Protein AF-A0A928DXV5-F1 (afdb_monomer)

Foldseek 3Di:
DDDQQAEPPDPPARPPQAAPQPRDGCVVQPKDKDKDFFFQQDPVRDGDPDDPPPGQGFDWDKDKDAADEDPVCVVPDPLRHGFIFIDTHHGRDRDRMDMRIHSDPVSVVVVVVVNVVVRVVRSVVVVVVVVVVVVVVVVVVD

Radius of gyration: 19.96 Å; Cα contacts (8 Å, |Δi|>4): 197; chains: 1; bounding box: 61×32×46 Å

Sequence (142 aa):
MKYPICGPKQKERMPEGRCLVCGADLQETGFVWLTAGGRLHRPNGDTCFKDFSPLHNEVWFDVGFHGAHGAQAEGMSRKDRYVYAWLPIVKQYWCDHFEFQFCSTQCARKWFNELMDDLDAEIQKQIDDENEEDKVNAANAF

Solvent-accessible surface area (backbone atoms only — not comparable to full-atom values): 8572 Å² total; per-residue (Å²): 134,76,71,48,79,41,40,82,82,54,86,64,70,73,76,73,63,30,12,81,74,80,62,48,61,26,85,83,63,44,69,42,74,48,78,56,62,42,76,71,74,43,102,85,71,57,78,77,98,78,73,97,67,89,74,84,53,58,18,63,43,67,53,71,49,74,41,50,69,65,80,88,37,67,90,56,56,73,76,47,42,74,45,69,29,74,45,55,42,32,37,55,38,86,42,70,59,51,68,51,46,17,59,33,70,65,44,47,49,51,51,52,49,50,54,50,55,54,41,53,51,47,42,50,48,53,48,51,54,53,54,49,52,54,51,53,54,60,62,74,74,113

Mean predicted aligned error: 10.46 Å

Secondary structure (DSS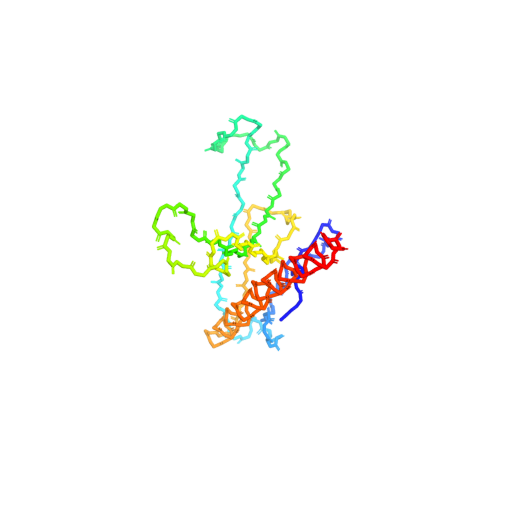P, 8-state):
--S-SB-TT--S-S-TTB-TTT--BHHHH--EEEEEE-----TTS-------SS----EEEEEEEE---SGGGTTS-HHHHS-EEEEEEEEEE-SSEEEEEESSHHHHHHHHHHHHHHHHHHHHHHHHHHHHHHHHHHHTT-

Structure (mmCIF, N/CA/C/O backbone):
data_AF-A0A928DXV5-F1
#
_entry.id   AF-A0A928DXV5-F1
#
loop_
_atom_site.group_PDB
_atom_site.id
_atom_site.type_symbol
_atom_site.label_atom_id
_atom_site.label_alt_id
_atom_site.label_comp_id
_atom_site.label_asym_id
_atom_site.label_entity_id
_atom_site.label_seq_id
_atom_site.pdbx_PDB_ins_code
_atom_site.Cartn_x
_atom_site.Cartn_y
_atom_site.Cartn_z
_atom_site.occupancy
_atom_site.B_iso_or_equiv
_atom_site.auth_seq_id
_atom_site.auth_comp_id
_atom_site.auth_asym_id
_atom_site.auth_atom_id
_atom_site.pdbx_PDB_model_num
ATOM 1 N N . MET A 1 1 ? 3.494 -5.075 7.503 1.00 60.44 1 MET A N 1
ATOM 2 C CA . MET A 1 1 ? 2.281 -5.898 7.197 1.00 60.44 1 MET A CA 1
ATOM 3 C C . MET A 1 1 ? 2.604 -6.783 5.978 1.00 60.44 1 MET A C 1
ATOM 5 O O . MET A 1 1 ? 3.704 -6.640 5.471 1.00 60.44 1 MET A O 1
ATOM 9 N N . LYS A 1 2 ? 1.773 -7.724 5.495 1.00 72.19 2 LYS A N 1
ATOM 10 C CA . LYS A 1 2 ? 2.057 -8.398 4.200 1.00 72.19 2 LYS A CA 1
ATOM 11 C C . LYS A 1 2 ? 0.911 -8.194 3.224 1.00 72.19 2 LYS A C 1
ATOM 13 O O . LYS A 1 2 ? -0.203 -8.640 3.471 1.00 72.19 2 LYS A O 1
ATOM 18 N N . TYR A 1 3 ? 1.226 -7.490 2.147 1.00 80.06 3 TYR A N 1
ATOM 19 C CA . TYR A 1 3 ? 0.326 -7.157 1.057 1.00 80.06 3 TYR A CA 1
ATOM 20 C C . TYR A 1 3 ? 0.173 -8.334 0.070 1.00 80.06 3 TYR A C 1
ATOM 22 O O . TYR A 1 3 ? 1.065 -9.184 -0.012 1.00 80.06 3 TYR A O 1
ATOM 30 N N . PRO A 1 4 ? -0.914 -8.386 -0.717 1.00 79.19 4 PRO A N 1
ATOM 31 C CA . PRO A 1 4 ? -2.063 -7.485 -0.663 1.00 79.19 4 PRO A CA 1
ATOM 32 C C . PRO A 1 4 ? -2.958 -7.765 0.557 1.00 79.19 4 PRO A C 1
ATOM 34 O O . PRO A 1 4 ? -3.082 -8.906 0.993 1.00 79.19 4 PRO A O 1
ATOM 37 N N . ILE A 1 5 ? -3.592 -6.716 1.091 1.00 80.69 5 ILE A N 1
ATOM 38 C CA . ILE A 1 5 ? -4.576 -6.809 2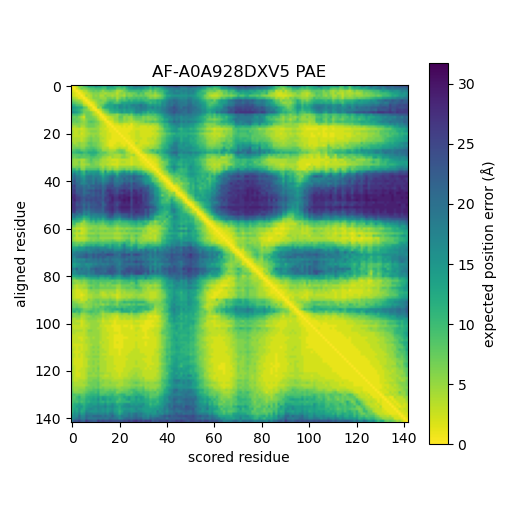.186 1.00 80.69 5 ILE A CA 1
ATOM 39 C C . ILE A 1 5 ? -5.859 -7.484 1.688 1.00 80.69 5 ILE A C 1
ATOM 41 O O . ILE A 1 5 ? -6.468 -8.270 2.411 1.00 80.69 5 ILE A O 1
ATOM 45 N N . CYS A 1 6 ? -6.241 -7.199 0.440 1.00 73.44 6 CYS A N 1
ATOM 46 C CA . CYS A 1 6 ? -7.309 -7.891 -0.269 1.00 73.44 6 CYS A CA 1
ATOM 47 C C . CYS A 1 6 ? -6.815 -8.335 -1.652 1.00 73.44 6 CYS A C 1
ATOM 49 O O . CYS A 1 6 ? -6.195 -7.540 -2.363 1.00 73.44 6 CYS A O 1
ATOM 51 N N . GLY A 1 7 ? -7.051 -9.594 -2.026 1.00 63.66 7 GLY A N 1
ATOM 52 C CA . GLY A 1 7 ? -6.571 -10.178 -3.277 1.00 63.66 7 GLY A CA 1
ATOM 53 C C . GLY A 1 7 ? -7.646 -10.832 -4.158 1.00 63.66 7 GLY A C 1
ATOM 54 O O . GLY A 1 7 ? -8.770 -11.059 -3.715 1.00 63.66 7 GLY A O 1
ATOM 55 N N . PRO A 1 8 ? -7.269 -11.276 -5.377 1.00 57.97 8 PRO A N 1
ATOM 56 C CA . PRO A 1 8 ? -8.182 -11.758 -6.431 1.00 57.97 8 PRO A CA 1
ATOM 57 C C . PRO A 1 8 ? -9.100 -12.922 -6.043 1.00 57.97 8 PRO A C 1
ATOM 59 O O . PRO A 1 8 ? -10.094 -13.203 -6.707 1.00 57.97 8 PRO A O 1
ATOM 62 N N . LYS A 1 9 ? -8.708 -13.672 -5.007 1.00 53.31 9 LYS A N 1
ATOM 63 C CA . LYS A 1 9 ? -9.398 -14.873 -4.523 1.00 53.31 9 LYS A CA 1
ATOM 64 C C . LYS A 1 9 ? -10.100 -14.659 -3.181 1.00 53.31 9 LYS A C 1
ATOM 66 O O . LYS A 1 9 ? -10.774 -15.577 -2.715 1.00 53.31 9 LYS A O 1
ATOM 71 N N . GLN A 1 10 ? -9.956 -13.490 -2.555 1.00 55.47 10 GLN A N 1
ATOM 72 C CA . GLN A 1 10 ? -10.668 -13.183 -1.321 1.00 55.47 10 GLN A CA 1
ATOM 73 C C . GLN A 1 10 ? -12.097 -12.769 -1.664 1.00 55.47 10 GLN A C 1
ATOM 75 O O . GLN A 1 10 ? -12.375 -11.655 -2.086 1.00 55.47 10 GLN A O 1
ATOM 80 N N . LYS A 1 11 ? -13.025 -13.705 -1.446 1.00 51.72 11 LYS A N 1
ATOM 81 C CA . LYS A 1 11 ? -14.441 -13.377 -1.214 1.00 51.72 11 LYS A CA 1
ATOM 82 C C . LYS A 1 11 ? -14.657 -12.721 0.158 1.00 51.72 11 LYS A C 1
ATOM 84 O O . LYS A 1 11 ? -15.775 -12.325 0.473 1.00 51.72 11 LYS A O 1
ATOM 89 N N . GLU A 1 12 ? -13.616 -12.675 0.988 1.00 54.25 12 GLU A N 1
ATOM 90 C CA . GLU A 1 12 ? -13.621 -11.985 2.269 1.00 54.25 12 GLU A CA 1
ATOM 91 C C . GLU A 1 12 ? -13.533 -10.484 2.018 1.00 54.25 12 GLU A C 1
ATOM 93 O O . GLU A 1 12 ? -12.658 -10.002 1.297 1.00 54.25 12 GLU A O 1
ATOM 98 N N . ARG A 1 13 ? -14.499 -9.766 2.589 1.00 59.59 13 ARG A N 1
ATOM 99 C CA . ARG A 1 13 ? -14.553 -8.307 2.588 1.00 59.59 13 ARG A CA 1
ATOM 100 C C . ARG A 1 13 ? -13.278 -7.744 3.217 1.00 59.59 13 ARG A C 1
ATOM 102 O O . ARG A 1 13 ? -12.552 -8.458 3.912 1.00 59.59 13 ARG A O 1
ATOM 109 N N . MET A 1 14 ? -13.039 -6.449 3.015 1.00 70.31 14 MET A N 1
ATOM 110 C CA . MET A 1 14 ? -12.081 -5.716 3.847 1.00 70.31 14 MET A CA 1
ATOM 111 C C . MET A 1 14 ? -12.296 -6.064 5.334 1.00 70.31 14 MET A C 1
ATOM 113 O O . MET A 1 14 ? -13.430 -6.384 5.694 1.00 70.31 14 MET A O 1
ATOM 117 N N . PRO A 1 15 ? -11.262 -6.031 6.198 1.00 70.31 15 PRO A N 1
ATOM 118 C CA . PRO A 1 15 ? -11.409 -6.305 7.630 1.00 70.31 15 PRO A CA 1
ATOM 119 C C . PRO A 1 15 ? -12.328 -5.271 8.310 1.00 70.31 15 PRO A C 1
ATOM 121 O O . PRO A 1 15 ? -11.877 -4.316 8.935 1.00 70.31 15 PRO A O 1
ATOM 124 N N . GLU A 1 16 ? -13.636 -5.433 8.138 1.00 73.19 16 GLU A N 1
ATOM 125 C CA . GLU A 1 16 ? -14.669 -4.525 8.618 1.00 73.19 16 GLU A CA 1
ATOM 126 C C . GLU A 1 16 ? -14.727 -4.586 10.147 1.00 73.19 16 GLU A C 1
ATOM 128 O O . GLU A 1 16 ? -14.669 -5.659 10.753 1.00 73.19 16 GLU A O 1
ATOM 133 N N . GLY A 1 17 ? -14.833 -3.419 10.785 1.00 82.81 17 GLY A N 1
ATOM 134 C CA . GLY A 1 17 ? -15.033 -3.330 12.231 1.00 82.81 17 GLY A CA 1
ATOM 135 C C . GLY A 1 17 ? -13.811 -3.691 13.079 1.00 82.81 17 GLY A C 1
ATOM 136 O O . GLY A 1 17 ? -13.932 -3.731 14.301 1.00 82.81 17 GLY A O 1
ATOM 137 N N . ARG A 1 18 ? -12.630 -3.914 12.483 1.00 88.62 18 ARG A N 1
ATOM 138 C CA . ARG A 1 18 ? -11.380 -4.119 13.230 1.00 88.62 18 ARG A CA 1
ATOM 139 C C . ARG A 1 18 ? -10.270 -3.187 12.773 1.00 88.62 18 ARG A C 1
ATOM 141 O O . ARG A 1 18 ? -10.062 -2.964 11.587 1.00 88.62 18 ARG A O 1
ATOM 148 N N . CYS A 1 19 ? -9.502 -2.684 13.734 1.00 90.44 19 CYS A N 1
ATOM 149 C CA . CYS A 1 19 ? -8.313 -1.890 13.456 1.00 90.44 19 CYS A CA 1
ATOM 150 C C . CYS A 1 19 ? -7.267 -2.733 12.715 1.00 90.44 19 CYS A C 1
ATOM 152 O O . CYS A 1 19 ? -6.793 -3.735 13.251 1.00 90.44 19 CYS A O 1
ATOM 154 N N . LEU A 1 20 ? -6.826 -2.278 11.541 1.00 87.88 20 LEU A N 1
ATOM 155 C CA . LEU A 1 20 ? -5.833 -2.990 10.720 1.00 87.88 20 LEU A CA 1
ATOM 156 C C . LEU A 1 20 ? -4.460 -3.153 11.387 1.00 87.88 20 LEU A C 1
ATOM 158 O O . LEU A 1 20 ? -3.664 -3.985 10.9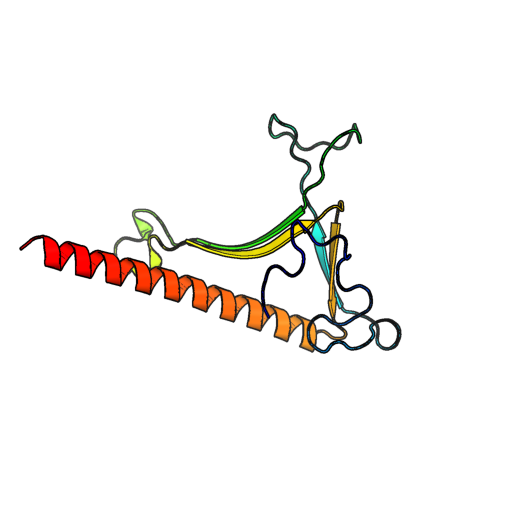63 1.00 87.88 20 LEU A O 1
ATOM 162 N N . VAL A 1 21 ? -4.169 -2.363 12.423 1.00 91.25 21 VAL A N 1
ATOM 163 C CA . VAL A 1 21 ? -2.863 -2.361 13.098 1.00 91.25 21 VAL A CA 1
ATOM 164 C C . VAL A 1 21 ? -2.856 -3.201 14.365 1.00 91.25 21 VAL A C 1
ATOM 166 O O . VAL A 1 21 ? -1.929 -3.974 14.581 1.00 91.25 21 VAL A O 1
ATOM 169 N N . CYS A 1 22 ? -3.854 -3.031 15.233 1.00 91.69 22 CYS A N 1
ATOM 170 C CA . CYS A 1 22 ? -3.877 -3.687 16.543 1.00 91.69 22 CYS A CA 1
ATOM 171 C C . CYS A 1 22 ? -5.015 -4.699 16.715 1.00 91.69 22 CYS A C 1
ATOM 173 O O . CYS A 1 22 ? -5.072 -5.366 17.742 1.00 91.69 22 CYS A O 1
ATOM 175 N N . GLY A 1 23 ? -5.929 -4.808 15.746 1.00 89.62 23 GLY A N 1
ATOM 176 C CA . GLY A 1 23 ? -7.060 -5.735 15.793 1.00 89.62 23 GLY A CA 1
ATOM 177 C C . GLY A 1 23 ? -8.199 -5.342 16.738 1.00 89.62 23 GLY A C 1
ATOM 178 O O . GLY A 1 23 ? -9.135 -6.125 16.874 1.00 89.62 23 GLY A O 1
ATOM 179 N N . ALA A 1 24 ? -8.136 -4.166 17.378 1.00 90.06 24 ALA A N 1
ATOM 180 C CA . ALA A 1 24 ? -9.195 -3.659 18.254 1.00 90.06 24 ALA A CA 1
ATOM 181 C C . ALA A 1 24 ? -10.544 -3.544 17.523 1.00 90.06 24 ALA A C 1
ATOM 183 O O . ALA A 1 24 ? -10.565 -3.174 16.346 1.00 90.06 24 ALA A O 1
ATOM 184 N N . ASP A 1 25 ? -11.639 -3.827 18.234 1.00 89.94 25 ASP A N 1
ATOM 185 C CA . ASP A 1 25 ? -13.005 -3.652 17.732 1.00 89.94 25 ASP A CA 1
ATOM 186 C C . ASP A 1 25 ? -13.341 -2.160 17.624 1.00 89.94 25 ASP A C 1
ATOM 188 O O .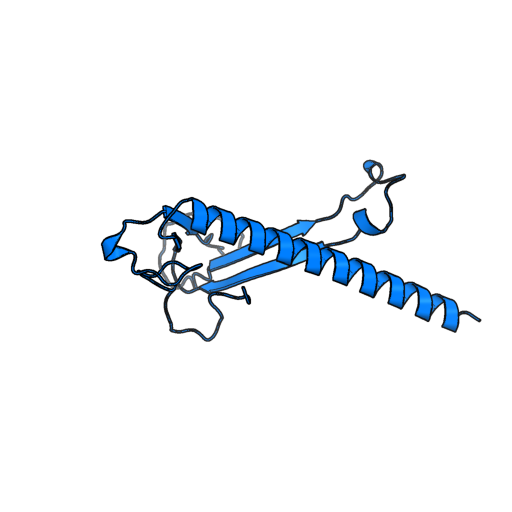 ASP A 1 25 ? -13.209 -1.395 18.580 1.00 89.94 25 ASP A O 1
ATOM 192 N N . LEU A 1 26 ? -13.744 -1.739 16.430 1.00 87.31 26 LEU A N 1
ATOM 193 C CA . LEU A 1 26 ? -14.005 -0.341 16.114 1.00 87.31 26 LEU A CA 1
ATOM 194 C C . LEU A 1 26 ? -15.389 0.133 16.569 1.00 87.31 26 LEU A C 1
ATOM 196 O O . LEU A 1 26 ? -15.604 1.344 16.663 1.00 87.31 26 LEU A O 1
ATOM 200 N N . GLN A 1 27 ? -16.316 -0.783 16.872 1.00 83.81 27 GLN A N 1
ATOM 201 C CA . GLN A 1 27 ? -17.641 -0.418 17.383 1.00 83.81 27 GLN A CA 1
ATOM 202 C C . GLN A 1 27 ? -17.573 0.170 18.797 1.00 83.81 27 GLN A C 1
ATOM 204 O O . GLN A 1 27 ? -18.430 0.968 19.171 1.00 83.81 27 GLN A O 1
ATOM 209 N N . GLU A 1 28 ? -16.538 -0.176 19.565 1.00 82.62 28 GLU A N 1
ATOM 210 C CA . GLU A 1 28 ? -16.381 0.252 20.958 1.00 82.62 28 GLU A CA 1
ATOM 211 C C . GLU A 1 28 ? -15.589 1.560 21.113 1.00 82.62 28 GLU A C 1
ATOM 213 O O . GLU A 1 28 ? -15.730 2.253 22.120 1.00 82.62 28 GLU A O 1
ATOM 218 N N . THR A 1 29 ? -14.754 1.922 20.131 1.00 77.31 29 THR A N 1
ATOM 219 C CA . THR A 1 29 ? -13.780 3.023 20.269 1.00 77.31 29 THR A CA 1
ATOM 220 C C . THR A 1 29 ? -14.006 4.196 19.318 1.00 77.31 29 THR A C 1
ATOM 222 O O . THR A 1 29 ? -13.329 5.218 19.436 1.00 77.31 29 THR A O 1
ATOM 225 N N . GLY A 1 30 ? -14.914 4.055 18.347 1.00 76.31 30 GLY A N 1
ATOM 226 C CA . GLY A 1 30 ? -14.913 4.902 17.155 1.00 76.31 30 GLY A CA 1
ATOM 227 C C . GLY A 1 30 ? -13.699 4.612 16.263 1.00 76.31 30 GLY A C 1
ATOM 228 O O . GLY A 1 30 ? -12.809 3.832 16.622 1.00 76.31 30 GLY A O 1
ATOM 229 N N . PHE A 1 31 ? -13.664 5.217 15.074 1.00 87.88 31 PHE A N 1
ATOM 230 C CA . PHE A 1 31 ? -12.630 4.916 14.086 1.00 87.88 31 PHE A CA 1
ATOM 231 C C . PHE A 1 31 ? -12.199 6.125 13.252 1.00 87.88 31 PHE A C 1
ATOM 233 O O . PHE A 1 31 ? -12.963 7.048 12.979 1.00 87.88 31 PHE A O 1
ATOM 240 N N . VAL A 1 32 ? -10.939 6.079 12.828 1.00 87.88 32 VAL A N 1
ATOM 241 C CA . VAL A 1 32 ? -10.365 6.873 11.741 1.00 87.88 32 VAL A CA 1
ATOM 242 C C . VAL A 1 32 ? -10.431 6.024 10.482 1.00 87.88 32 VAL A C 1
ATOM 244 O O . VAL A 1 32 ? -10.105 4.840 10.535 1.00 87.88 32 VAL A O 1
ATOM 247 N N . TRP A 1 33 ? -10.816 6.616 9.357 1.00 86.31 33 TRP A N 1
ATOM 248 C CA . TRP A 1 33 ? -10.909 5.916 8.082 1.00 86.31 33 TRP A CA 1
ATOM 249 C C . TRP A 1 33 ? -10.111 6.636 6.993 1.00 86.31 33 TRP A C 1
ATOM 251 O O . TRP A 1 33 ? -10.042 7.865 6.961 1.00 86.31 33 TRP A O 1
ATOM 261 N N . LEU A 1 34 ? -9.493 5.851 6.114 1.00 83.88 34 LEU A N 1
ATOM 262 C CA . LEU A 1 34 ? -8.925 6.297 4.847 1.00 83.88 34 LEU A CA 1
ATOM 263 C C . LEU A 1 34 ? -9.712 5.618 3.736 1.00 83.88 34 LEU A C 1
ATOM 265 O O . LEU A 1 34 ? -9.766 4.392 3.688 1.00 83.88 34 LEU A O 1
ATOM 269 N N . THR A 1 35 ? -10.316 6.402 2.854 1.00 75.25 35 THR A N 1
ATOM 270 C CA . THR A 1 35 ? -11.046 5.869 1.704 1.00 75.25 35 THR A CA 1
ATOM 271 C C . THR A 1 35 ? -10.199 5.921 0.447 1.00 75.25 35 THR A C 1
ATOM 273 O O . THR A 1 35 ? -9.480 6.891 0.198 1.00 75.25 35 THR A O 1
ATOM 276 N N . ALA A 1 36 ? -10.314 4.870 -0.352 1.00 74.19 36 ALA A N 1
ATOM 277 C CA . ALA A 1 36 ? -9.910 4.877 -1.742 1.00 74.19 36 ALA A CA 1
ATOM 278 C C . ALA A 1 36 ? -11.028 4.247 -2.582 1.00 74.19 36 ALA A C 1
ATOM 280 O O . ALA A 1 36 ? -11.760 3.359 -2.141 1.00 74.19 36 ALA A O 1
ATOM 281 N N . GLY A 1 37 ? -11.184 4.758 -3.799 1.00 65.81 37 GLY A N 1
ATOM 282 C CA . GLY A 1 37 ? -12.210 4.332 -4.744 1.00 65.81 37 GLY A CA 1
ATOM 283 C C . GLY A 1 37 ? -11.597 3.965 -6.085 1.00 65.81 37 GLY A C 1
ATOM 284 O O . GLY A 1 37 ? -10.515 4.440 -6.434 1.00 65.81 37 GLY A O 1
ATOM 285 N N . GLY A 1 38 ? -12.291 3.113 -6.837 1.00 61.38 38 GLY A N 1
ATOM 286 C CA . GLY A 1 38 ? -11.882 2.748 -8.190 1.00 61.38 38 GLY A CA 1
ATOM 287 C C . GLY A 1 38 ? -12.455 3.686 -9.236 1.00 61.38 38 GLY A C 1
ATOM 288 O O . GLY A 1 38 ? -13.553 4.227 -9.095 1.00 61.38 38 GLY A O 1
ATOM 289 N N . ARG A 1 39 ? -11.715 3.857 -10.330 1.00 50.94 39 ARG A N 1
ATOM 290 C CA . ARG A 1 39 ? -12.176 4.602 -11.498 1.00 50.94 39 ARG A CA 1
ATOM 291 C C . ARG A 1 39 ? -12.791 3.628 -12.504 1.00 50.94 39 ARG A C 1
ATOM 293 O O . ARG A 1 39 ? -12.149 2.666 -12.910 1.00 50.94 39 ARG A O 1
ATOM 300 N N . LEU A 1 40 ? -14.028 3.894 -12.928 1.00 50.12 40 LEU A N 1
ATOM 301 C CA . LEU A 1 40 ? -14.667 3.167 -14.026 1.00 50.12 40 LEU A CA 1
ATOM 302 C C . LEU A 1 40 ? -13.912 3.447 -15.328 1.00 50.12 40 LEU A C 1
ATOM 304 O O . LEU A 1 40 ? -13.997 4.553 -15.866 1.00 50.12 40 LEU A O 1
ATOM 308 N N . HIS A 1 41 ? -13.199 2.450 -15.843 1.00 41.47 41 HIS A N 1
ATOM 309 C CA . HIS A 1 41 ? -12.632 2.507 -17.183 1.00 41.47 41 HIS A CA 1
ATOM 310 C C . HIS A 1 41 ? -13.661 1.987 -18.187 1.00 41.47 41 HIS A C 1
ATOM 312 O O . HIS A 1 41 ? -13.994 0.803 -18.201 1.00 41.47 41 HIS A O 1
ATOM 318 N N . ARG A 1 42 ? -14.158 2.862 -19.068 1.00 44.59 42 ARG A N 1
ATOM 319 C CA . ARG A 1 42 ? -14.704 2.392 -20.346 1.00 44.59 42 ARG A CA 1
ATOM 320 C C . ARG A 1 42 ? -13.543 1.885 -21.220 1.00 44.59 42 ARG A C 1
ATOM 322 O O . ARG A 1 42 ? -12.437 2.413 -21.094 1.00 44.59 42 ARG A O 1
ATOM 329 N N . PRO A 1 43 ? -13.770 0.952 -22.164 1.00 47.22 43 PRO A N 1
ATOM 330 C CA . PRO A 1 43 ? -12.737 0.487 -23.102 1.00 47.22 43 PRO A CA 1
ATOM 331 C C . PRO A 1 43 ? -12.061 1.602 -23.922 1.00 47.22 43 PRO A C 1
ATOM 333 O O . PRO A 1 43 ? -10.985 1.398 -24.469 1.00 47.22 43 PRO A O 1
ATOM 336 N N . ASN A 1 44 ? -12.689 2.779 -24.012 1.00 50.28 44 ASN A N 1
ATOM 337 C CA . ASN A 1 44 ? -12.185 3.965 -24.705 1.00 50.28 44 ASN A CA 1
ATOM 338 C C . ASN A 1 44 ? -11.554 5.028 -23.775 1.00 50.28 44 ASN A C 1
ATOM 340 O O . ASN A 1 44 ? -11.179 6.088 -24.261 1.00 50.28 44 ASN A O 1
ATOM 344 N N . GLY A 1 45 ? -11.449 4.779 -22.464 1.00 45.78 45 GLY A N 1
ATOM 345 C CA . GLY A 1 45 ? -10.780 5.674 -21.508 1.00 45.78 45 GLY A CA 1
ATOM 346 C C . GLY A 1 45 ? -11.638 6.784 -20.880 1.00 45.78 45 GLY A C 1
ATOM 347 O O . GLY A 1 45 ? -11.130 7.501 -20.020 1.00 45.78 45 GLY A O 1
ATOM 348 N N . ASP A 1 46 ? -12.921 6.913 -21.236 1.00 41.31 46 ASP A N 1
ATOM 349 C CA . ASP A 1 46 ? -13.802 7.966 -20.703 1.00 41.31 46 ASP A CA 1
ATOM 350 C C . ASP A 1 46 ? -14.476 7.601 -19.375 1.00 41.31 46 ASP A C 1
ATOM 352 O O . ASP A 1 46 ? -14.940 6.476 -19.167 1.00 41.31 46 ASP A O 1
ATOM 356 N N . THR A 1 47 ? -14.612 8.597 -18.492 1.00 43.09 47 THR A N 1
ATOM 357 C CA . THR A 1 47 ? -15.127 8.426 -17.126 1.00 43.09 47 THR A CA 1
ATOM 358 C C . THR A 1 47 ? -16.436 9.177 -16.912 1.00 43.09 47 THR A C 1
ATOM 360 O O . THR A 1 47 ? -16.410 10.312 -16.449 1.00 43.09 47 THR A O 1
ATOM 363 N N . CYS A 1 48 ? -17.586 8.558 -17.212 1.00 38.66 48 CYS A N 1
ATOM 364 C CA . CYS A 1 48 ? -18.902 9.086 -16.821 1.00 38.66 48 CYS A CA 1
ATOM 365 C C . CYS A 1 48 ? -19.934 7.980 -16.509 1.00 38.66 48 CYS A C 1
ATOM 367 O O . CYS A 1 48 ? -20.217 7.104 -17.337 1.00 38.66 48 CYS A O 1
ATOM 369 N N . PHE A 1 49 ? -20.515 8.110 -15.308 1.00 47.09 49 PHE A N 1
ATOM 370 C CA . PHE A 1 49 ? -21.542 7.300 -14.643 1.00 47.09 49 PHE A CA 1
ATOM 371 C C . PHE A 1 49 ? -22.917 7.416 -15.311 1.00 47.09 49 PHE A C 1
ATOM 373 O O . PHE A 1 49 ? -23.748 8.218 -14.884 1.00 47.09 49 PHE A O 1
ATOM 380 N N . LYS A 1 50 ? -23.189 6.639 -16.360 1.00 40.56 50 LYS A N 1
ATOM 381 C CA . LYS A 1 50 ? -24.572 6.540 -16.857 1.00 40.56 50 LYS A CA 1
ATOM 382 C C . LYS A 1 50 ? -25.155 5.140 -16.880 1.00 40.56 50 LYS A C 1
ATOM 384 O O . LYS A 1 50 ? -26.345 5.018 -16.628 1.00 40.56 50 LYS A O 1
ATOM 389 N N . ASP A 1 51 ? -24.340 4.103 -17.046 1.00 47.31 51 ASP A N 1
ATOM 390 C CA . ASP A 1 51 ? -24.871 2.767 -17.309 1.00 47.31 51 ASP A CA 1
ATOM 391 C C . ASP A 1 51 ? -24.167 1.720 -16.434 1.00 47.31 51 ASP A C 1
ATOM 393 O O . ASP A 1 51 ? -23.055 1.279 -16.715 1.00 47.31 51 ASP A O 1
ATOM 397 N N . PHE A 1 52 ? -24.815 1.342 -15.329 1.00 47.44 52 PHE A N 1
ATOM 398 C CA . PHE A 1 52 ? -24.382 0.259 -14.442 1.00 47.44 52 PHE A CA 1
ATOM 399 C C . PHE A 1 52 ? -24.791 -1.106 -15.023 1.00 47.44 52 PHE A C 1
ATOM 401 O O . PHE A 1 52 ? -25.688 -1.752 -14.492 1.00 47.44 52 PHE A O 1
ATOM 408 N N . SER A 1 53 ? -24.185 -1.541 -16.133 1.00 44.47 53 SER A N 1
ATOM 409 C CA . SER A 1 53 ? -24.165 -2.957 -16.557 1.00 44.47 53 SER A CA 1
ATOM 410 C C . SER A 1 53 ? -23.303 -3.176 -17.815 1.00 44.47 53 SER A C 1
ATOM 412 O O . SER A 1 53 ? -23.439 -2.393 -18.756 1.00 44.47 53 SER A O 1
ATOM 414 N N . PRO A 1 54 ? -22.492 -4.252 -17.914 1.00 49.00 54 PRO A N 1
ATOM 415 C CA . PRO A 1 54 ? -21.865 -5.040 -16.859 1.00 49.00 54 PRO A CA 1
ATOM 416 C C . PRO A 1 54 ? -20.418 -4.548 -16.711 1.00 49.00 54 PRO A C 1
ATOM 418 O O . PRO A 1 54 ? -19.492 -5.070 -17.330 1.00 49.00 54 PRO A O 1
ATOM 421 N N . LEU A 1 55 ? -20.223 -3.478 -15.942 1.00 47.91 55 LEU A N 1
ATOM 422 C CA . LEU A 1 55 ? -18.882 -2.995 -15.628 1.00 47.91 55 LEU A CA 1
ATOM 423 C C . LEU A 1 55 ? -18.330 -3.857 -14.489 1.00 47.91 55 LEU A C 1
ATOM 425 O O . LEU A 1 55 ? -18.874 -3.872 -13.386 1.00 47.91 55 LEU A O 1
ATOM 429 N N . HIS A 1 56 ? -17.275 -4.615 -14.779 1.00 51.41 56 HIS A N 1
ATOM 430 C CA . HIS A 1 56 ? -16.447 -5.226 -13.749 1.00 51.41 56 HIS A CA 1
ATOM 431 C C . HIS A 1 56 ? -15.674 -4.094 -13.064 1.00 51.41 56 HIS A C 1
ATOM 433 O O . HIS A 1 56 ? -14.708 -3.571 -13.618 1.00 51.41 56 HIS A O 1
ATOM 439 N N . ASN A 1 57 ? -16.142 -3.660 -11.893 1.00 53.56 57 ASN A N 1
ATOM 440 C CA . ASN A 1 57 ? -15.452 -2.644 -11.104 1.00 53.56 57 ASN A CA 1
ATOM 441 C C . ASN A 1 57 ? -14.346 -3.331 -10.315 1.00 53.56 57 ASN A C 1
ATOM 443 O O . ASN A 1 57 ? -14.577 -3.820 -9.213 1.00 53.56 57 ASN A O 1
ATOM 447 N N . GLU A 1 58 ? -13.163 -3.404 -10.913 1.00 59.53 58 GLU A N 1
ATOM 448 C CA . GLU A 1 58 ? -11.958 -3.803 -10.201 1.00 59.53 58 GLU A CA 1
ATOM 449 C C . GLU A 1 58 ? -11.317 -2.557 -9.595 1.00 59.53 58 GLU A C 1
ATOM 451 O O . GLU A 1 58 ? -10.844 -1.667 -10.305 1.00 59.53 58 GLU A O 1
ATOM 456 N N . VAL A 1 59 ? -11.306 -2.489 -8.267 1.00 65.44 59 VAL A N 1
ATOM 457 C CA . VAL A 1 59 ? -10.564 -1.459 -7.542 1.00 65.44 59 VAL A CA 1
ATOM 458 C C . VAL A 1 59 ? -9.204 -2.009 -7.161 1.00 65.44 59 VAL A C 1
ATOM 460 O O . VAL A 1 59 ? -9.075 -3.123 -6.646 1.00 65.44 59 VAL A O 1
ATOM 463 N N . TRP A 1 60 ? -8.188 -1.199 -7.410 1.00 73.31 60 TRP A N 1
ATOM 464 C CA . TRP A 1 60 ? -6.812 -1.438 -7.021 1.00 73.31 60 TRP A CA 1
ATOM 465 C C . TRP A 1 60 ? -6.309 -0.221 -6.253 1.00 73.31 60 TRP A C 1
ATOM 467 O O . TRP A 1 60 ? -6.766 0.903 -6.475 1.00 73.31 60 TRP A O 1
ATOM 477 N N . PHE A 1 61 ? -5.405 -0.457 -5.313 1.00 79.06 61 PHE A N 1
ATOM 478 C CA . PHE A 1 61 ? -4.720 0.613 -4.608 1.00 79.06 61 PHE A CA 1
ATOM 479 C C . PHE A 1 61 ? -3.291 0.193 -4.365 1.00 79.06 61 PHE A C 1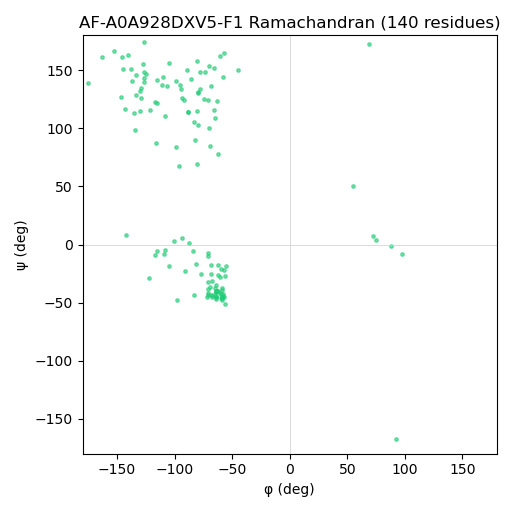
ATOM 481 O O . PHE A 1 61 ? -3.031 -0.769 -3.640 1.00 79.06 61 PHE A O 1
ATOM 488 N N . ASP A 1 62 ? -2.397 0.954 -4.972 1.00 82.19 62 ASP A N 1
ATOM 489 C CA . ASP A 1 62 ? -0.969 0.745 -4.911 1.00 82.19 62 ASP A CA 1
ATOM 490 C C . ASP A 1 62 ? -0.331 2.035 -4.405 1.00 82.19 62 ASP A C 1
ATOM 492 O O . ASP A 1 62 ? -0.797 3.138 -4.706 1.00 82.19 62 ASP A O 1
ATOM 496 N N . VAL A 1 63 ? 0.759 1.897 -3.660 1.00 84.44 63 VAL A N 1
ATOM 497 C CA . VAL A 1 63 ? 1.708 2.994 -3.480 1.00 84.44 63 VAL A CA 1
ATOM 498 C C . VAL A 1 63 ? 2.945 2.678 -4.302 1.00 84.44 63 VAL A C 1
ATOM 500 O O . VAL A 1 63 ? 3.394 1.533 -4.341 1.00 84.44 63 VAL A O 1
ATOM 503 N N . GLY A 1 64 ? 3.468 3.676 -5.004 1.00 85.81 64 GLY A N 1
ATOM 504 C CA . GLY A 1 64 ? 4.614 3.492 -5.876 1.00 85.81 64 GLY A CA 1
ATOM 505 C C . GLY A 1 64 ? 5.612 4.627 -5.761 1.00 85.81 64 GLY A C 1
ATOM 506 O O . GLY A 1 64 ? 5.249 5.768 -5.473 1.00 85.81 64 GLY A O 1
ATOM 507 N N . PHE A 1 65 ? 6.866 4.289 -6.019 1.00 85.12 65 PHE A N 1
ATOM 508 C CA . PHE A 1 65 ? 7.951 5.230 -6.216 1.00 85.12 65 PHE A CA 1
ATOM 509 C C . PHE A 1 65 ? 8.387 5.178 -7.670 1.00 85.12 65 PHE A C 1
ATOM 511 O O . PHE A 1 65 ? 8.541 4.104 -8.248 1.00 85.12 65 PHE A O 1
ATOM 518 N N . HIS A 1 66 ? 8.618 6.352 -8.241 1.00 82.38 66 HIS A N 1
ATOM 519 C CA . HIS A 1 66 ? 9.106 6.492 -9.597 1.00 82.38 66 HIS A CA 1
ATOM 520 C C . HIS A 1 66 ? 10.299 7.448 -9.584 1.00 82.38 66 HIS A C 1
ATOM 522 O O . HIS A 1 66 ? 10.146 8.637 -9.291 1.00 82.38 66 HIS A O 1
ATOM 528 N N . GLY A 1 67 ? 11.478 6.926 -9.924 1.00 77.50 67 GLY A N 1
ATOM 529 C CA . GLY A 1 67 ? 12.721 7.689 -10.005 1.00 77.50 67 GLY A CA 1
ATOM 530 C C . GLY A 1 67 ? 12.678 8.827 -11.030 1.00 77.50 67 GLY A C 1
ATOM 531 O O . GLY A 1 67 ? 11.821 8.880 -11.916 1.00 77.50 67 GLY A O 1
ATOM 532 N N . ALA A 1 68 ? 13.600 9.777 -10.903 1.00 76.75 68 ALA A N 1
ATOM 533 C CA . ALA A 1 68 ? 13.650 10.945 -11.778 1.00 76.75 68 ALA A CA 1
ATOM 534 C C . ALA A 1 68 ? 14.301 10.606 -13.131 1.00 76.75 68 ALA A C 1
ATOM 536 O O . ALA A 1 68 ? 15.419 10.099 -13.172 1.00 76.75 68 ALA A O 1
ATOM 537 N N . HIS A 1 69 ? 13.652 10.977 -14.242 1.00 67.50 69 HIS A N 1
ATOM 538 C CA . HIS A 1 69 ? 14.190 10.787 -15.599 1.00 67.50 69 HIS A CA 1
ATOM 539 C C . HIS A 1 69 ? 14.702 12.095 -16.219 1.00 67.50 69 HIS A C 1
ATOM 541 O O . HIS A 1 69 ? 14.226 13.187 -15.911 1.00 67.50 69 HIS A O 1
ATOM 547 N N . GLY A 1 70 ? 15.627 11.981 -17.178 1.00 64.12 70 GLY A N 1
ATOM 548 C CA . GLY A 1 70 ? 16.014 13.078 -18.076 1.00 64.12 70 GLY A CA 1
ATOM 549 C C . GLY A 1 70 ? 17.205 13.933 -17.620 1.00 64.12 70 GLY A C 1
ATOM 550 O O . GLY A 1 70 ? 17.961 13.552 -16.724 1.00 64.12 70 GLY A O 1
ATOM 551 N N . ALA A 1 71 ? 17.398 15.084 -18.280 1.00 61.06 71 ALA A N 1
ATOM 552 C CA . ALA A 1 71 ? 18.556 15.974 -18.095 1.00 61.06 71 ALA A CA 1
ATOM 553 C C . ALA A 1 71 ? 18.691 16.516 -16.658 1.00 61.06 71 ALA A C 1
ATOM 555 O O . ALA A 1 71 ? 19.793 16.748 -16.181 1.00 61.06 71 ALA A O 1
ATOM 556 N N . GLN A 1 72 ? 17.577 16.646 -15.930 1.00 62.66 72 GLN A N 1
ATOM 557 C CA . GLN A 1 72 ? 17.569 17.053 -14.517 1.00 62.66 72 GLN A CA 1
ATOM 558 C C . GLN A 1 72 ? 18.166 16.000 -13.577 1.00 62.66 72 GLN A C 1
ATOM 560 O O . GLN A 1 72 ? 18.542 16.326 -12.458 1.00 62.66 72 GLN A O 1
ATOM 565 N N . ALA A 1 73 ? 18.280 14.756 -14.035 1.00 59.81 73 ALA A N 1
ATOM 566 C CA . ALA A 1 73 ? 18.945 13.700 -13.296 1.00 59.81 73 ALA A CA 1
ATOM 567 C C . ALA A 1 73 ? 20.435 13.563 -13.683 1.00 59.81 73 ALA A C 1
ATOM 569 O O . ALA A 1 73 ? 21.108 12.632 -13.238 1.00 59.81 73 ALA A O 1
ATOM 570 N N . GLU A 1 74 ? 20.982 14.453 -14.529 1.00 57.41 74 GLU A N 1
ATOM 571 C CA . GLU A 1 74 ? 22.422 14.476 -14.814 1.00 57.41 74 GLU A CA 1
ATOM 572 C C . GLU A 1 74 ? 23.173 14.875 -13.542 1.00 57.41 74 GLU A C 1
ATOM 574 O O . GLU A 1 74 ? 22.984 15.961 -13.007 1.00 57.41 74 GLU A O 1
ATOM 579 N N . GLY A 1 75 ? 23.993 13.956 -13.024 1.00 63.94 75 GLY A N 1
ATOM 580 C CA . GLY A 1 75 ? 24.662 14.101 -11.728 1.00 63.94 75 GLY A CA 1
ATOM 581 C C . GLY A 1 75 ? 23.959 13.390 -10.567 1.00 63.94 75 GLY A C 1
ATOM 582 O O . GLY A 1 75 ? 24.557 13.272 -9.500 1.00 63.94 75 GLY A O 1
ATOM 583 N N . MET A 1 76 ? 22.746 12.858 -10.764 1.00 65.62 76 MET A N 1
ATOM 584 C CA . MET A 1 76 ? 22.138 11.919 -9.818 1.00 65.62 76 MET A CA 1
ATOM 585 C C . MET A 1 76 ? 22.730 10.523 -9.989 1.00 65.62 76 MET A C 1
ATOM 587 O O . MET A 1 76 ? 23.125 10.113 -11.087 1.00 65.62 76 MET A O 1
ATOM 591 N N . SER A 1 77 ? 22.788 9.785 -8.884 1.00 65.19 77 SER A N 1
ATOM 592 C CA . SER A 1 77 ? 23.252 8.407 -8.908 1.00 65.19 77 SER A CA 1
ATOM 593 C C . SER A 1 77 ? 22.282 7.536 -9.718 1.00 65.19 77 SER A C 1
ATOM 595 O O . SER A 1 77 ? 21.085 7.815 -9.788 1.00 65.19 77 SER A O 1
ATOM 597 N N . ARG A 1 78 ? 22.782 6.454 -10.334 1.00 59.38 78 ARG A N 1
ATOM 598 C CA . ARG A 1 78 ? 21.937 5.499 -11.081 1.00 59.38 78 ARG A CA 1
ATOM 599 C C . ARG A 1 78 ? 20.809 4.928 -10.201 1.00 59.38 78 ARG A C 1
ATOM 601 O O . ARG A 1 78 ? 19.729 4.673 -10.723 1.00 59.38 78 ARG A O 1
ATOM 608 N N . LYS A 1 79 ? 21.033 4.867 -8.876 1.00 63.22 79 LYS A N 1
ATOM 609 C CA . LYS A 1 79 ? 20.074 4.438 -7.842 1.00 63.22 79 LYS A CA 1
ATOM 610 C C . LYS A 1 79 ? 18.793 5.275 -7.788 1.00 63.22 79 LYS A C 1
ATOM 612 O O . LYS A 1 79 ? 17.786 4.795 -7.298 1.00 63.22 79 LYS A O 1
ATOM 617 N N . ASP A 1 80 ? 18.813 6.498 -8.307 1.00 63.59 80 ASP A N 1
ATOM 618 C CA . ASP A 1 80 ? 17.663 7.408 -8.239 1.00 63.59 80 ASP A CA 1
ATOM 619 C C . ASP A 1 80 ? 16.994 7.615 -9.608 1.00 63.59 80 ASP A C 1
ATOM 621 O O . ASP A 1 80 ? 15.956 8.273 -9.715 1.00 63.59 80 ASP A O 1
ATOM 625 N N . ARG A 1 81 ? 17.622 7.095 -10.675 1.00 67.00 81 ARG A N 1
ATOM 626 C CA . ARG A 1 81 ? 17.385 7.536 -12.056 1.00 67.00 81 ARG A CA 1
ATOM 627 C C . ARG A 1 81 ? 16.543 6.574 -12.890 1.00 67.00 81 ARG A C 1
ATOM 629 O O . ARG A 1 81 ? 15.994 6.998 -13.894 1.00 67.00 81 ARG A O 1
ATOM 636 N N . TYR A 1 82 ? 16.417 5.310 -12.483 1.00 70.69 82 TYR A N 1
ATOM 637 C CA . TYR A 1 82 ? 15.627 4.298 -13.208 1.00 70.69 82 TYR A CA 1
ATOM 638 C C . TYR A 1 82 ? 14.867 3.322 -12.304 1.00 70.69 82 TYR A C 1
ATOM 640 O O . TYR A 1 82 ? 14.253 2.378 -12.793 1.00 70.69 82 TYR A O 1
ATOM 648 N N . VAL A 1 83 ? 14.857 3.578 -10.998 1.00 79.06 83 VAL A N 1
ATOM 649 C CA . VAL A 1 83 ? 14.174 2.723 -10.031 1.00 79.06 83 VAL A CA 1
ATOM 650 C C . VAL A 1 83 ? 12.677 2.991 -10.071 1.00 79.06 83 VAL A C 1
ATOM 652 O O . VAL A 1 83 ? 12.229 4.143 -10.064 1.00 79.06 83 VAL A O 1
ATOM 655 N N . TYR A 1 84 ? 11.909 1.909 -10.099 1.00 81.50 84 TYR A N 1
ATOM 656 C CA . TYR A 1 84 ? 10.471 1.935 -9.938 1.00 81.50 84 TYR A CA 1
ATOM 657 C C . TYR A 1 84 ? 10.076 0.820 -8.971 1.00 81.50 84 TYR A C 1
ATOM 659 O O . TYR A 1 84 ? 10.064 -0.355 -9.339 1.00 81.50 84 TYR A O 1
ATOM 667 N N . ALA A 1 85 ? 9.572 1.198 -7.796 1.00 83.75 85 ALA A N 1
ATOM 668 C CA . ALA A 1 85 ? 8.991 0.254 -6.846 1.00 83.75 85 ALA A CA 1
ATOM 669 C C . ALA A 1 85 ? 7.472 0.424 -6.734 1.00 83.75 85 ALA A C 1
ATOM 671 O O . ALA A 1 85 ? 6.951 1.538 -6.771 1.00 83.75 85 ALA A O 1
ATOM 672 N N . TRP A 1 86 ? 6.761 -0.689 -6.555 1.00 85.25 86 TRP A N 1
ATOM 673 C CA . TRP A 1 86 ? 5.308 -0.733 -6.380 1.00 85.25 86 TRP A CA 1
ATOM 674 C C . TRP A 1 86 ? 4.988 -1.651 -5.205 1.00 85.25 86 TRP A C 1
ATOM 676 O O . TRP A 1 86 ? 5.389 -2.815 -5.203 1.00 85.25 86 TRP A O 1
ATOM 686 N N . LEU A 1 87 ? 4.191 -1.169 -4.258 1.00 86.62 87 LEU A N 1
ATOM 687 C CA . LEU A 1 87 ? 3.555 -2.005 -3.251 1.00 86.62 87 LEU A CA 1
ATOM 688 C C . LEU A 1 87 ? 2.059 -2.096 -3.532 1.00 86.62 87 LEU A C 1
ATOM 690 O O . LEU A 1 87 ? 1.338 -1.111 -3.341 1.00 86.62 87 LEU A O 1
ATOM 694 N N . PRO A 1 88 ? 1.568 -3.272 -3.954 1.00 83.81 88 PRO A N 1
ATOM 695 C CA . PRO A 1 88 ? 0.157 -3.436 -4.227 1.00 83.81 88 PRO A CA 1
ATOM 696 C C . PRO A 1 88 ? -0.613 -3.725 -2.945 1.00 83.81 88 PRO A C 1
ATOM 698 O O . PRO A 1 88 ? -0.567 -4.841 -2.428 1.00 83.81 88 PRO A O 1
ATOM 701 N N . ILE A 1 89 ? -1.343 -2.738 -2.438 1.00 86.12 89 ILE A N 1
ATOM 702 C CA . ILE A 1 89 ? -2.015 -2.813 -1.136 1.00 86.12 89 ILE A CA 1
ATOM 703 C C . ILE A 1 89 ? -3.361 -3.532 -1.275 1.00 86.12 89 ILE A C 1
ATOM 705 O O . ILE A 1 89 ? -3.682 -4.397 -0.460 1.00 86.12 89 ILE A O 1
ATOM 709 N N . VAL A 1 90 ? -4.129 -3.222 -2.323 1.00 82.56 90 VAL A N 1
ATOM 710 C CA . VAL A 1 90 ? -5.413 -3.862 -2.653 1.00 82.56 90 VAL A CA 1
ATOM 711 C C . VAL A 1 90 ? -5.387 -4.300 -4.112 1.00 82.56 90 VAL A C 1
ATOM 713 O O . VAL A 1 90 ? -5.141 -3.484 -4.995 1.00 82.56 90 VAL A O 1
ATOM 716 N N . LYS A 1 91 ? -5.674 -5.579 -4.375 1.00 77.25 91 LYS A N 1
ATOM 717 C CA . LYS A 1 91 ? -5.762 -6.140 -5.729 1.00 77.25 91 LYS A CA 1
ATOM 718 C C . LYS A 1 91 ? -7.172 -6.637 -6.016 1.00 77.25 91 LYS A C 1
ATOM 720 O O . LYS A 1 91 ? -7.635 -7.561 -5.353 1.00 77.25 91 LYS A O 1
ATOM 725 N N . GLN A 1 92 ? -7.780 -6.102 -7.076 1.00 67.56 92 GLN A N 1
ATOM 726 C CA . GLN A 1 92 ? -9.030 -6.608 -7.658 1.00 67.56 92 GLN A CA 1
ATOM 727 C C . GLN A 1 92 ? -10.169 -6.710 -6.632 1.00 67.56 92 GLN A C 1
ATOM 729 O O . GLN A 1 92 ? -10.812 -7.752 -6.492 1.00 67.56 92 GLN A O 1
ATOM 734 N N . TYR A 1 93 ? -10.396 -5.622 -5.893 1.00 66.81 93 TYR A N 1
ATOM 735 C CA . TYR A 1 93 ? -11.511 -5.526 -4.958 1.00 66.81 93 TYR A CA 1
ATOM 736 C C . TYR A 1 93 ? -12.810 -5.200 -5.695 1.00 66.81 93 TYR A C 1
ATOM 738 O O . TYR A 1 93 ? -12.859 -4.280 -6.511 1.00 66.81 93 TYR A O 1
ATOM 746 N N . TRP A 1 94 ? -13.857 -5.963 -5.386 1.00 60.94 94 TRP A N 1
ATOM 747 C CA . TRP A 1 94 ? -15.155 -5.928 -6.061 1.00 60.94 94 TRP A CA 1
ATOM 748 C C . TRP A 1 94 ? -16.140 -5.030 -5.307 1.00 60.94 94 TRP A C 1
ATOM 750 O O . TRP A 1 94 ? -17.106 -5.501 -4.710 1.00 60.94 94 TRP A O 1
ATOM 760 N N . CYS A 1 95 ? -15.869 -3.730 -5.297 1.00 61.81 95 CYS A N 1
ATOM 761 C CA . CYS A 1 95 ? -16.754 -2.695 -4.759 1.00 61.81 95 CYS A CA 1
ATOM 762 C C . CYS A 1 95 ? -16.471 -1.383 -5.506 1.00 61.81 95 CYS A C 1
ATOM 764 O O . CYS A 1 95 ? -15.484 -1.291 -6.216 1.00 61.81 95 CYS A O 1
ATOM 766 N N . ASP A 1 96 ? -17.308 -0.360 -5.406 1.00 61.81 96 ASP A N 1
ATOM 767 C CA . ASP A 1 96 ? -17.006 0.969 -5.964 1.00 61.81 96 ASP A CA 1
ATOM 768 C C . ASP A 1 96 ? -16.012 1.763 -5.093 1.00 61.81 96 ASP A C 1
ATOM 770 O O . ASP A 1 96 ? -15.256 2.600 -5.595 1.00 61.81 96 ASP A O 1
ATOM 774 N N . HIS A 1 97 ? -15.964 1.445 -3.800 1.00 70.44 97 HIS A N 1
ATOM 775 C CA . HIS A 1 97 ? -15.059 2.032 -2.822 1.00 70.44 97 HIS A CA 1
ATOM 776 C C . HIS A 1 97 ? -14.629 1.011 -1.766 1.00 70.44 97 HIS A C 1
ATOM 778 O O . HIS A 1 97 ? -15.275 -0.021 -1.563 1.00 70.44 97 HIS A O 1
ATOM 784 N N . PHE A 1 98 ? -13.541 1.315 -1.067 1.00 76.19 98 PHE A N 1
ATOM 785 C CA . PHE A 1 98 ? -13.158 0.620 0.152 1.00 76.19 98 PHE A CA 1
ATOM 786 C C . PHE A 1 98 ? -12.597 1.602 1.186 1.00 76.19 98 PHE A C 1
ATOM 788 O O . PHE A 1 98 ? -12.212 2.732 0.870 1.00 76.19 98 PHE A O 1
ATOM 795 N N . GLU A 1 99 ? -12.550 1.153 2.438 1.00 82.94 99 GLU A N 1
ATOM 796 C CA . GLU A 1 99 ? -12.038 1.930 3.562 1.00 82.94 99 GLU A CA 1
ATOM 797 C C . GLU A 1 99 ? -11.006 1.121 4.349 1.00 82.94 99 GLU A C 1
ATOM 799 O O . GLU A 1 99 ? -11.222 -0.046 4.680 1.00 82.94 99 GLU A O 1
ATOM 804 N N . PHE A 1 100 ? -9.891 1.758 4.692 1.00 87.62 100 PHE A N 1
ATOM 805 C CA . PHE A 1 100 ? -8.999 1.290 5.745 1.00 87.62 100 PHE A CA 1
ATOM 806 C C . PHE A 1 100 ? -9.409 1.949 7.054 1.00 87.62 100 PHE A C 1
ATOM 808 O O . PHE A 1 100 ? -9.452 3.176 7.130 1.00 87.62 100 PHE A O 1
ATOM 815 N N . GLN A 1 101 ? -9.693 1.153 8.082 1.00 89.75 101 GLN A N 1
ATOM 816 C CA . GLN A 1 101 ? -10.195 1.656 9.357 1.00 89.75 101 GLN A CA 1
ATOM 817 C C . GLN A 1 101 ? -9.202 1.398 10.502 1.00 89.75 101 GLN A C 1
ATOM 819 O O . GLN A 1 101 ? -8.552 0.350 10.589 1.00 89.75 101 GLN A O 1
ATOM 824 N N . PHE A 1 102 ? -9.085 2.370 11.406 1.00 93.19 102 PHE A N 1
ATOM 825 C CA . PHE A 1 102 ? -8.131 2.377 12.514 1.00 93.19 102 PHE A CA 1
ATOM 826 C C . PHE A 1 102 ? -8.807 2.862 13.796 1.00 93.19 102 PHE A C 1
ATOM 828 O O . PHE A 1 102 ? -9.551 3.835 13.770 1.00 93.19 102 PHE A O 1
ATOM 835 N N . CYS A 1 103 ? -8.490 2.263 14.945 1.00 94.12 103 CYS A N 1
ATOM 836 C CA . CYS A 1 103 ? -9.071 2.682 16.232 1.00 94.12 103 CYS A CA 1
ATOM 837 C C . CYS A 1 103 ? -8.549 4.041 16.735 1.00 94.12 103 CYS A C 1
ATOM 839 O O . CYS A 1 103 ? -9.042 4.579 17.720 1.00 94.12 103 CYS A O 1
ATOM 841 N N . SER A 1 104 ? -7.507 4.592 16.105 1.00 94.75 104 SER A N 1
ATOM 842 C CA . SER A 1 104 ? -6.910 5.875 16.481 1.00 94.75 104 SER A CA 1
ATOM 843 C C . SER A 1 104 ? -6.040 6.444 15.360 1.00 94.75 104 SER A C 1
ATOM 845 O O . SER A 1 104 ? -5.548 5.713 14.495 1.00 94.7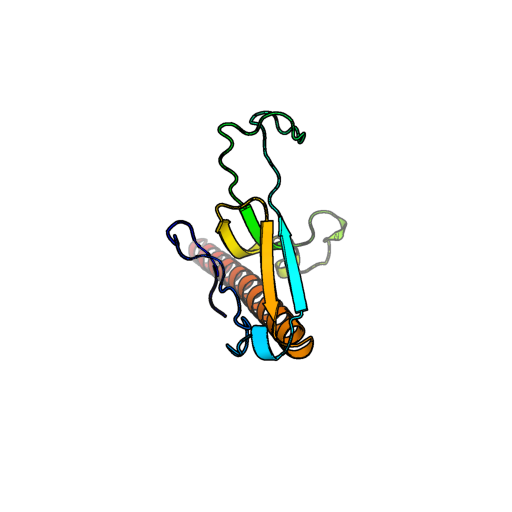5 104 SER A O 1
ATOM 847 N N . THR A 1 105 ? -5.757 7.748 15.427 1.00 95.25 105 THR A N 1
ATOM 848 C CA . THR A 1 105 ? -4.773 8.410 14.551 1.00 95.25 105 THR A CA 1
ATOM 849 C C . THR A 1 105 ? -3.355 7.869 14.746 1.00 95.25 105 THR A C 1
ATOM 851 O O . THR A 1 105 ? -2.554 7.901 13.815 1.00 95.25 105 THR A O 1
ATOM 854 N N . GLN A 1 106 ? -3.038 7.332 15.930 1.00 95.69 106 GLN A N 1
ATOM 855 C CA . GLN A 1 106 ? -1.761 6.668 16.200 1.00 95.69 106 GLN A CA 1
ATOM 856 C C . GLN A 1 106 ? -1.632 5.368 15.403 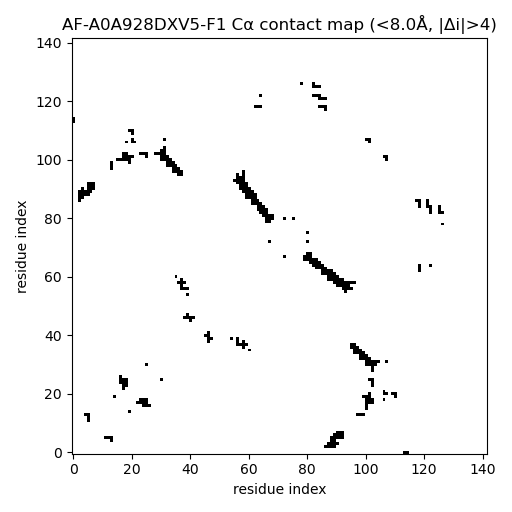1.00 95.69 106 GLN A C 1
ATOM 858 O O . GLN A 1 106 ? -0.600 5.140 14.777 1.00 95.69 106 GLN A O 1
ATOM 863 N N . CYS A 1 107 ? -2.688 4.547 15.370 1.00 94.25 107 CYS A N 1
ATOM 864 C CA . CYS A 1 107 ? -2.717 3.347 14.537 1.00 94.25 107 CYS A CA 1
ATOM 865 C C . CYS A 1 107 ? -2.645 3.705 13.049 1.00 94.25 107 CYS A C 1
ATOM 867 O O . CYS A 1 107 ? -1.823 3.135 12.341 1.00 94.25 107 CYS A O 1
ATOM 869 N N . ALA A 1 108 ? -3.408 4.700 12.588 1.00 93.44 108 ALA A N 1
ATOM 870 C CA . ALA A 1 108 ? -3.330 5.156 11.198 1.00 93.44 108 ALA A CA 1
ATOM 871 C C . ALA A 1 108 ? -1.908 5.615 10.811 1.00 93.44 108 ALA A C 1
ATOM 873 O O . ALA A 1 108 ? -1.387 5.226 9.769 1.00 93.44 108 ALA A O 1
ATOM 874 N N . ARG A 1 109 ? -1.240 6.389 11.679 1.00 95.75 109 ARG A N 1
ATOM 875 C CA . ARG A 1 109 ? 0.148 6.826 11.460 1.00 95.75 109 ARG A CA 1
ATOM 876 C C . ARG A 1 109 ? 1.122 5.655 11.429 1.00 95.75 109 ARG A C 1
ATOM 878 O O . ARG A 1 109 ? 1.983 5.615 10.561 1.00 95.75 109 ARG A O 1
ATOM 885 N N . LYS A 1 110 ? 0.995 4.716 12.370 1.00 95.31 110 LYS A N 1
ATOM 886 C CA . LYS A 1 110 ? 1.845 3.523 12.410 1.00 95.31 110 LYS A CA 1
ATOM 887 C C . LYS A 1 110 ? 1.711 2.717 11.117 1.00 95.31 110 LYS A C 1
ATOM 889 O O . LYS A 1 110 ? 2.724 2.348 10.543 1.00 95.31 110 LYS A O 1
ATOM 894 N N . TRP A 1 111 ? 0.481 2.509 10.647 1.00 93.00 111 TRP A N 1
ATOM 895 C CA . TRP A 1 111 ? 0.222 1.826 9.382 1.00 93.00 111 TRP A CA 1
ATOM 896 C C . TRP A 1 111 ? 0.884 2.526 8.196 1.00 93.00 111 TRP A C 1
ATOM 898 O O . TRP A 1 111 ? 1.552 1.876 7.402 1.00 93.00 111 TRP A O 1
ATOM 908 N N . PHE A 1 112 ? 0.731 3.849 8.096 1.00 92.69 112 PHE A N 1
ATOM 909 C CA . PHE A 1 112 ? 1.327 4.613 7.005 1.00 92.69 112 PHE A CA 1
ATOM 910 C C . PHE A 1 112 ? 2.860 4.568 7.033 1.00 92.69 112 PHE A C 1
ATOM 912 O O . PHE A 1 112 ? 3.479 4.408 5.990 1.00 92.69 112 PHE A O 1
ATOM 919 N N . ASN A 1 113 ? 3.471 4.661 8.216 1.00 94.88 113 ASN A N 1
ATOM 920 C CA . ASN A 1 113 ? 4.922 4.558 8.348 1.00 94.88 113 ASN A CA 1
ATOM 921 C C . ASN A 1 113 ? 5.427 3.170 7.938 1.00 94.88 113 ASN A C 1
ATOM 923 O O . ASN A 1 113 ? 6.333 3.096 7.124 1.00 94.88 113 ASN A O 1
ATOM 927 N N . GLU A 1 114 ? 4.797 2.090 8.418 1.00 94.19 114 GLU A N 1
ATOM 928 C CA . GLU A 1 114 ? 5.158 0.726 7.995 1.00 94.19 114 GLU A CA 1
ATOM 929 C C . GLU A 1 114 ? 5.007 0.544 6.477 1.00 94.19 114 GLU A C 1
ATOM 931 O O . GLU A 1 114 ? 5.826 -0.116 5.851 1.00 94.19 114 GLU A O 1
ATOM 936 N N . LEU A 1 115 ? 3.983 1.153 5.869 1.00 92.50 115 LEU A N 1
ATOM 937 C CA . LEU A 1 115 ? 3.796 1.132 4.420 1.00 92.50 115 LEU A CA 1
ATOM 938 C C . LEU A 1 115 ? 4.930 1.846 3.667 1.00 92.50 115 LEU A C 1
ATOM 940 O O . LEU A 1 115 ? 5.343 1.362 2.616 1.00 92.50 115 LEU A O 1
ATOM 944 N N . MET A 1 116 ? 5.417 2.983 4.172 1.00 94.00 116 MET A N 1
ATOM 945 C CA . MET A 1 116 ? 6.559 3.680 3.569 1.00 94.00 116 MET A CA 1
ATOM 946 C C . MET A 1 116 ? 7.864 2.907 3.784 1.00 94.00 116 MET A C 1
ATOM 948 O O . MET A 1 116 ? 8.627 2.762 2.836 1.00 94.00 116 MET A O 1
ATOM 952 N N . ASP A 1 117 ? 8.080 2.343 4.976 1.00 94.88 117 ASP A N 1
ATOM 953 C CA . ASP A 1 117 ? 9.256 1.516 5.279 1.00 94.88 117 ASP A CA 1
ATOM 954 C C . ASP A 1 117 ? 9.316 0.282 4.354 1.00 94.88 117 ASP A C 1
ATOM 956 O O . ASP A 1 117 ? 10.371 -0.057 3.815 1.00 94.88 117 ASP A O 1
ATOM 960 N N . ASP A 1 118 ? 8.171 -0.372 4.125 1.00 93.88 118 ASP A N 1
ATOM 961 C CA . ASP A 1 118 ? 8.057 -1.498 3.193 1.00 93.88 118 ASP A CA 1
ATOM 962 C C . ASP A 1 118 ? 8.344 -1.050 1.737 1.00 93.88 118 ASP A C 1
ATOM 964 O O . ASP A 1 118 ? 8.901 -1.822 0.953 1.00 93.88 118 ASP A O 1
ATOM 968 N N . LEU A 1 119 ? 7.965 0.180 1.350 1.00 91.88 119 LEU A N 1
ATOM 969 C CA . LEU A 1 119 ? 8.202 0.709 -0.002 1.00 91.88 119 LEU A CA 1
ATOM 970 C C . LEU A 1 119 ? 9.687 1.007 -0.206 1.00 91.88 119 LEU A C 1
ATOM 972 O O . LEU A 1 119 ? 10.246 0.613 -1.227 1.00 91.88 119 LEU A O 1
ATOM 976 N N . ASP A 1 120 ? 10.325 1.641 0.776 1.00 92.06 120 ASP A N 1
ATOM 977 C CA . ASP A 1 120 ? 11.763 1.912 0.777 1.00 92.06 120 ASP A CA 1
ATOM 978 C C . ASP A 1 120 ? 12.574 0.614 0.678 1.00 92.06 120 ASP A C 1
ATOM 980 O O . ASP A 1 120 ? 13.562 0.546 -0.058 1.00 92.06 120 ASP A O 1
ATOM 984 N N . ALA A 1 121 ? 12.131 -0.448 1.356 1.00 91.75 121 ALA A N 1
ATOM 985 C CA . ALA A 1 121 ? 12.748 -1.763 1.237 1.00 91.75 121 ALA A CA 1
ATOM 986 C C . ALA A 1 121 ? 12.652 -2.331 -0.192 1.00 91.75 121 ALA A C 1
ATOM 988 O O . ALA A 1 121 ? 13.626 -2.905 -0.680 1.00 91.75 121 ALA A O 1
ATOM 989 N N . GLU A 1 122 ? 11.521 -2.153 -0.887 1.00 90.69 122 GLU A N 1
ATOM 990 C CA . GLU A 1 122 ? 11.367 -2.615 -2.275 1.00 90.69 122 GLU A CA 1
ATOM 991 C C . GLU A 1 122 ? 12.197 -1.773 -3.260 1.00 90.69 122 GLU A C 1
ATOM 993 O O . GLU A 1 122 ? 12.823 -2.331 -4.161 1.00 90.69 122 GLU A O 1
ATOM 998 N N . ILE A 1 123 ? 12.278 -0.452 -3.052 1.00 89.44 123 ILE A N 1
ATOM 999 C CA . ILE A 1 123 ? 13.185 0.444 -3.796 1.00 89.44 123 ILE A CA 1
ATOM 1000 C C . ILE A 1 123 ? 14.629 -0.047 -3.655 1.00 89.44 123 ILE A C 1
ATOM 1002 O O . ILE A 1 123 ? 15.332 -0.225 -4.651 1.00 89.44 123 ILE A O 1
ATOM 1006 N N . GLN A 1 124 ? 15.074 -0.288 -2.418 1.00 88.94 124 GLN A N 1
ATOM 1007 C CA . GLN A 1 124 ? 16.445 -0.704 -2.136 1.00 88.94 124 GLN A CA 1
ATOM 1008 C C . GLN A 1 124 ? 16.761 -2.073 -2.742 1.00 88.94 124 GLN A C 1
ATOM 1010 O O . GLN A 1 124 ? 17.827 -2.255 -3.327 1.00 88.94 124 GLN A O 1
ATOM 1015 N N . LYS A 1 125 ? 15.818 -3.012 -2.669 1.00 89.00 125 LYS A N 1
ATOM 1016 C CA . LYS A 1 125 ? 15.962 -4.326 -3.291 1.00 89.00 125 LYS A CA 1
ATOM 1017 C C . LYS A 1 125 ? 16.146 -4.225 -4.806 1.00 89.00 125 LYS A C 1
ATOM 1019 O O . LYS A 1 125 ? 17.059 -4.850 -5.330 1.00 89.00 125 LYS A O 1
ATOM 1024 N N . GLN A 1 126 ? 15.346 -3.411 -5.501 1.00 85.12 126 GLN A N 1
ATOM 1025 C CA . GLN A 1 126 ? 15.519 -3.227 -6.946 1.00 85.12 126 GLN A CA 1
ATOM 1026 C C . GLN A 1 126 ? 16.900 -2.648 -7.283 1.00 85.12 126 GLN A C 1
ATOM 1028 O O . GLN A 1 126 ? 17.549 -3.102 -8.223 1.00 85.12 126 GLN A O 1
ATOM 1033 N N . ILE A 1 127 ? 17.366 -1.666 -6.505 1.00 84.50 127 ILE A N 1
ATOM 1034 C CA . ILE A 1 127 ? 18.712 -1.101 -6.668 1.00 84.50 127 ILE A CA 1
ATOM 1035 C C . ILE A 1 127 ? 19.775 -2.195 -6.543 1.00 84.50 127 ILE A C 1
ATOM 1037 O O . ILE A 1 127 ? 20.734 -2.218 -7.316 1.00 84.50 127 ILE A O 1
ATOM 1041 N N . ASP A 1 128 ? 19.649 -3.063 -5.544 1.00 86.31 128 ASP A N 1
ATOM 1042 C CA . ASP A 1 128 ? 20.623 -4.119 -5.292 1.00 86.31 128 ASP A CA 1
ATOM 1043 C C . ASP A 1 128 ? 20.608 -5.181 -6.403 1.00 86.31 128 ASP A C 1
ATOM 1045 O O . ASP A 1 128 ? 21.682 -5.515 -6.908 1.00 86.31 128 ASP A O 1
ATOM 1049 N N . ASP A 1 129 ? 19.424 -5.601 -6.861 1.00 85.00 129 ASP A N 1
ATOM 1050 C CA . ASP A 1 129 ? 19.247 -6.545 -7.975 1.00 85.00 129 ASP A CA 1
ATOM 1051 C C . ASP A 1 129 ? 19.894 -6.011 -9.276 1.00 85.00 129 ASP A C 1
ATOM 1053 O O . ASP A 1 129 ? 20.674 -6.713 -9.925 1.00 85.00 129 ASP A O 1
ATOM 1057 N N . GLU A 1 130 ? 19.670 -4.737 -9.628 1.00 78.94 130 GLU A N 1
ATOM 1058 C CA . GLU A 1 130 ? 20.287 -4.106 -10.811 1.00 78.94 130 GLU A CA 1
ATOM 1059 C C . GLU A 1 130 ? 21.823 -4.040 -10.706 1.00 78.94 130 GLU A C 1
ATOM 1061 O O . GLU A 1 130 ? 22.545 -4.287 -11.677 1.00 78.94 130 GLU A O 1
ATOM 1066 N N . ASN A 1 131 ? 22.350 -3.734 -9.515 1.00 80.19 131 ASN A N 1
ATOM 1067 C CA . ASN A 1 131 ? 23.795 -3.690 -9.289 1.00 80.19 131 ASN A CA 1
ATOM 1068 C C . ASN A 1 131 ? 24.445 -5.081 -9.394 1.00 80.19 131 ASN A C 1
ATOM 1070 O O . ASN A 1 131 ? 25.625 -5.180 -9.746 1.00 80.19 131 ASN A O 1
ATOM 1074 N N . GLU A 1 132 ? 23.729 -6.149 -9.041 1.00 81.12 132 GLU A N 1
ATOM 1075 C CA . GLU A 1 132 ? 24.206 -7.522 -9.215 1.00 81.12 132 GLU A CA 1
ATOM 1076 C C . GLU A 1 132 ? 24.231 -7.932 -10.690 1.00 81.12 132 GLU A C 1
ATOM 1078 O O . GLU A 1 132 ? 25.246 -8.468 -11.146 1.00 81.12 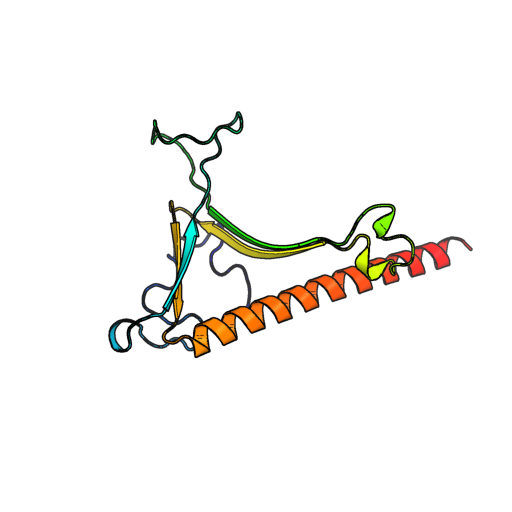132 GLU A O 1
ATOM 1083 N N . GLU A 1 133 ? 23.189 -7.610 -11.461 1.00 76.88 133 GLU A N 1
ATOM 1084 C CA . GLU A 1 133 ? 23.161 -7.858 -12.908 1.00 76.88 133 GLU A CA 1
ATOM 1085 C C . GLU A 1 133 ? 24.312 -7.148 -13.636 1.00 76.88 133 GLU A C 1
ATOM 1087 O O . GLU A 1 133 ? 25.018 -7.767 -14.440 1.00 76.88 133 GLU A O 1
ATOM 1092 N N . ASP A 1 134 ? 24.570 -5.876 -13.313 1.00 77.62 134 ASP A N 1
ATOM 1093 C CA . ASP A 1 134 ? 25.696 -5.113 -13.866 1.00 77.62 134 ASP A CA 1
ATOM 1094 C C . ASP A 1 134 ? 27.048 -5.801 -13.583 1.00 77.62 134 ASP A C 1
ATOM 1096 O O . ASP A 1 134 ? 27.904 -5.895 -14.469 1.00 77.62 134 ASP A O 1
ATOM 1100 N N . LYS A 1 135 ? 27.251 -6.326 -12.363 1.00 75.69 135 LYS A N 1
ATOM 1101 C CA . LYS A 1 13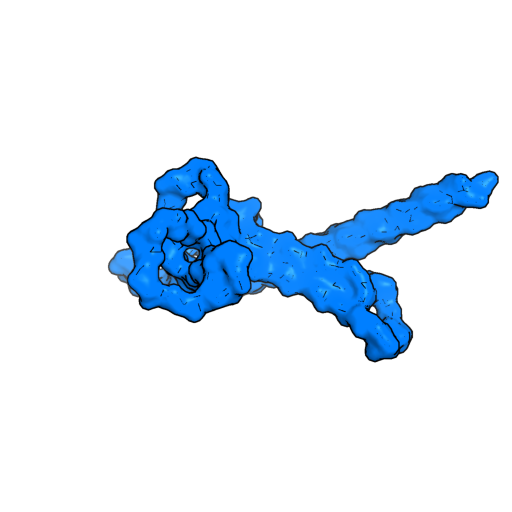5 ? 28.484 -7.044 -11.985 1.00 75.69 135 LYS A CA 1
ATOM 1102 C C . LYS A 1 135 ? 28.647 -8.354 -12.751 1.00 75.69 135 LYS A C 1
ATOM 1104 O O . LYS A 1 135 ? 29.753 -8.651 -13.202 1.00 75.69 135 LYS A O 1
ATOM 1109 N N . VAL A 1 136 ? 27.576 -9.133 -12.898 1.00 79.25 136 VAL A N 1
ATOM 1110 C CA . VAL A 1 136 ? 27.595 -10.404 -13.643 1.00 79.25 136 VAL A CA 1
ATOM 1111 C C . VAL A 1 136 ? 27.894 -10.153 -15.120 1.00 79.25 136 VAL A C 1
ATOM 1113 O O . VAL A 1 136 ? 28.744 -10.825 -15.704 1.00 79.25 136 VAL A O 1
ATOM 1116 N N . ASN A 1 137 ? 27.259 -9.146 -15.717 1.00 75.31 137 ASN A N 1
ATOM 1117 C CA . ASN A 1 137 ? 27.498 -8.767 -17.108 1.00 75.31 137 ASN A CA 1
ATOM 1118 C C . ASN A 1 137 ? 28.932 -8.272 -17.331 1.00 75.31 137 ASN A C 1
ATOM 1120 O O . ASN A 1 137 ? 29.557 -8.642 -18.324 1.00 75.31 137 ASN A O 1
ATOM 1124 N N . ALA A 1 138 ? 29.483 -7.498 -16.391 1.00 73.19 138 ALA A N 1
ATOM 1125 C CA . ALA A 1 138 ? 30.879 -7.074 -16.441 1.00 73.19 138 ALA A CA 1
ATOM 1126 C C . ALA A 1 138 ? 31.856 -8.256 -16.322 1.00 73.19 138 ALA A C 1
ATOM 1128 O O . ALA A 1 138 ? 32.877 -8.261 -17.001 1.00 73.19 138 ALA A O 1
ATOM 1129 N N . ALA A 1 139 ? 31.548 -9.265 -15.499 1.00 76.06 139 ALA A N 1
ATOM 1130 C CA . ALA A 1 139 ? 32.385 -10.455 -15.337 1.00 76.06 139 ALA A CA 1
ATOM 1131 C C . ALA A 1 139 ? 32.374 -11.380 -16.569 1.00 76.06 139 ALA A C 1
ATOM 1133 O O . ALA A 1 139 ? 33.388 -12.000 -16.862 1.00 76.06 139 ALA A O 1
ATOM 1134 N N . ASN A 1 140 ? 31.257 -11.446 -17.300 1.00 75.88 140 ASN A N 1
ATOM 1135 C CA . ASN A 1 140 ? 31.106 -12.267 -18.511 1.00 75.88 140 ASN A CA 1
ATOM 1136 C C . ASN A 1 140 ? 31.626 -11.592 -19.795 1.00 75.88 140 ASN A C 1
ATOM 1138 O O . ASN A 1 140 ? 31.598 -12.199 -20.865 1.00 75.88 140 ASN A O 1
ATOM 1142 N N . ALA A 1 141 ? 32.049 -10.328 -19.715 1.00 67.44 141 ALA A N 1
ATOM 1143 C CA . ALA A 1 141 ? 32.600 -9.571 -20.838 1.00 67.44 141 ALA A CA 1
ATOM 1144 C C . ALA A 1 141 ? 34.124 -9.759 -21.022 1.00 67.44 141 ALA A C 1
ATOM 1146 O O . ALA A 1 141 ? 34.701 -9.149 -21.927 1.00 67.44 141 ALA A O 1
ATOM 1147 N N . PHE A 1 142 ? 34.758 -10.587 -20.184 1.00 52.66 142 PHE A N 1
ATOM 1148 C CA . PHE A 1 142 ? 36.185 -10.938 -20.198 1.00 52.66 142 PHE A CA 1
ATOM 1149 C C . PHE A 1 142 ? 36.377 -12.455 -20.284 1.00 52.66 142 PHE A C 1
ATOM 1151 O O . PHE A 1 142 ? 37.466 -12.864 -20.748 1.00 52.66 142 PHE A O 1
#

pLDDT: mean 74.17, std 15.72, range [38.66, 95.75]